Protein AF-A0AAP7WDQ3-F1 (afdb_monomer_lite)

Sequence (63 aa):
MKEVFRVLKPNGSFLLVAETFTIQYHMDKFKTTEELVNLFYETGFTSVKCYEERGCLYLIGNK

Foldseek 3Di:
DLVVVVPADAQGKDKDKDQLCCLLPPDPFPNDPVRVQVVLVVSPFPDWDWDDDPRMIMIMGTD

Secondary structure (DSSP, 8-state):
-HHHHHHSPTT-EEEEEEEHHHHHHH-SS--SHHHHHHHHHHHT-SEEEEEEETTEEEEEEE-

Structure (mmCIF, N/CA/C/O backbone):
data_AF-A0AAP7WDQ3-F1
#
_entry.id   AF-A0AAP7WDQ3-F1
#
loop_
_atom_site.group_PDB
_atom_site.id
_atom_site.type_symbol
_atom_site.label_atom_id
_atom_site.label_alt_id
_atom_site.label_comp_id
_atom_site.label_asym_id
_atom_site.label_entity_id
_atom_site.label_seq_id
_atom_site.pdbx_PDB_ins_code
_atom_site.Cartn_x
_atom_site.Cartn_y
_atom_site.Cartn_z
_atom_site.occupancy
_atom_site.B_iso_or_equiv
_atom_site.auth_seq_id
_atom_site.auth_comp_id
_atom_site.auth_asym_id
_atom_site.auth_atom_id
_atom_site.pdbx_PDB_model_num
ATOM 1 N N . MET A 1 1 ? -8.816 -2.472 -2.739 1.00 92.06 1 MET A N 1
ATOM 2 C CA . MET A 1 1 ? -8.458 -1.936 -1.407 1.00 92.06 1 MET A CA 1
ATOM 3 C C . MET A 1 1 ? -9.671 -1.703 -0.506 1.00 92.06 1 MET A C 1
ATOM 5 O O . MET A 1 1 ? -9.706 -2.278 0.571 1.00 92.06 1 MET A O 1
ATOM 9 N N . LYS A 1 2 ? -10.705 -0.965 -0.947 1.00 95.31 2 LYS A N 1
ATOM 10 C CA . LYS A 1 2 ? -11.935 -0.713 -0.157 1.00 95.31 2 LYS A CA 1
ATOM 11 C C . LYS A 1 2 ? -12.569 -1.963 0.470 1.00 95.31 2 LYS A C 1
ATOM 13 O O . LYS A 1 2 ? -12.933 -1.935 1.637 1.00 95.31 2 LYS A O 1
ATOM 18 N N . GLU A 1 3 ? -12.650 -3.062 -0.277 1.00 97.31 3 GLU A N 1
ATOM 19 C CA . GLU A 1 3 ? -13.232 -4.313 0.228 1.00 97.31 3 GLU A CA 1
ATOM 20 C C . GLU A 1 3 ? -12.393 -4.952 1.344 1.00 97.31 3 GLU A C 1
ATOM 22 O O . GLU A 1 3 ? -12.937 -5.361 2.365 1.00 97.31 3 GLU A O 1
ATOM 27 N N . VAL A 1 4 ? -11.062 -4.943 1.201 1.00 96.38 4 VAL A N 1
ATOM 28 C CA . VAL A 1 4 ? -10.127 -5.400 2.242 1.00 96.38 4 VAL A CA 1
ATOM 29 C C . VAL A 1 4 ? -10.319 -4.577 3.513 1.00 96.38 4 VAL A C 1
ATOM 31 O O . VAL A 1 4 ? -10.498 -5.134 4.593 1.00 96.38 4 VAL A O 1
ATOM 34 N N . PHE A 1 5 ? -10.358 -3.250 3.385 1.00 97.25 5 PHE A N 1
ATOM 35 C CA . PHE A 1 5 ? -10.576 -2.365 4.524 1.00 97.25 5 PHE A CA 1
ATOM 36 C C . PHE A 1 5 ? -11.953 -2.572 5.171 1.00 97.25 5 PHE A C 1
ATOM 38 O O . PHE A 1 5 ? -12.064 -2.539 6.395 1.00 97.25 5 PHE A O 1
ATOM 45 N N . ARG A 1 6 ? -13.004 -2.834 4.379 1.00 97.38 6 ARG A N 1
ATOM 46 C CA . ARG A 1 6 ? -14.365 -3.101 4.872 1.00 97.38 6 ARG A CA 1
ATOM 47 C C . ARG A 1 6 ? -14.412 -4.330 5.781 1.00 97.38 6 ARG A C 1
ATOM 49 O O . ARG A 1 6 ? -15.016 -4.250 6.847 1.00 97.38 6 ARG A O 1
ATOM 56 N N . VAL A 1 7 ? -13.773 -5.431 5.379 1.00 97.38 7 VAL A N 1
ATOM 57 C CA . VAL A 1 7 ? -13.804 -6.704 6.127 1.00 97.38 7 VAL A CA 1
ATOM 58 C C . VAL A 1 7 ? -12.788 -6.771 7.268 1.00 97.38 7 VAL A C 1
ATOM 60 O O . VAL A 1 7 ? -12.941 -7.585 8.179 1.00 97.38 7 VAL A O 1
ATOM 63 N N . LEU A 1 8 ? -11.762 -5.915 7.248 1.00 97.31 8 LEU A N 1
ATOM 64 C CA . LEU A 1 8 ? -10.767 -5.849 8.312 1.00 97.31 8 LEU A CA 1
ATOM 65 C C . LEU A 1 8 ? -11.424 -5.415 9.632 1.00 97.31 8 LEU A C 1
ATOM 67 O O . LEU A 1 8 ? -12.154 -4.417 9.688 1.00 97.31 8 LEU A O 1
ATOM 71 N N . LYS A 1 9 ? -11.169 -6.172 10.704 1.00 96.88 9 LYS A N 1
ATOM 72 C CA . LYS A 1 9 ? -11.648 -5.842 12.055 1.00 96.88 9 LYS A CA 1
ATOM 73 C C . LYS A 1 9 ? -11.027 -4.520 12.540 1.00 96.88 9 LYS A C 1
ATOM 75 O O . LYS A 1 9 ? -9.945 -4.166 12.071 1.00 96.88 9 LYS A O 1
ATOM 80 N N . PRO A 1 10 ? -11.672 -3.798 13.476 1.00 95.00 10 PRO A N 1
ATOM 81 C CA . PRO A 1 10 ? -11.041 -2.662 14.151 1.00 95.00 10 PRO A CA 1
ATOM 82 C C . PRO A 1 10 ? -9.685 -3.057 14.752 1.00 95.00 10 PRO A C 1
ATOM 84 O O . PRO A 1 10 ? -9.571 -4.161 15.292 1.00 95.00 10 PRO A O 1
ATOM 87 N N . ASN A 1 11 ? -8.679 -2.180 14.653 1.00 94.50 11 ASN A N 1
ATOM 88 C CA . ASN A 1 11 ? -7.285 -2.436 15.045 1.00 94.50 11 ASN A CA 1
ATOM 89 C C . ASN A 1 11 ? -6.600 -3.570 14.258 1.00 94.50 11 ASN A C 1
ATOM 91 O O . ASN A 1 11 ? -5.556 -4.075 14.671 1.00 94.50 11 ASN A O 1
ATOM 95 N N . GLY A 1 12 ? -7.195 -4.017 13.150 1.00 96.38 12 GLY A N 1
ATOM 96 C CA . GLY A 1 12 ? -6.594 -4.999 12.260 1.00 96.38 12 GLY A CA 1
ATOM 97 C C . GLY A 1 12 ? -5.545 -4.367 11.349 1.00 96.38 12 GLY A C 1
ATOM 98 O O . GLY A 1 12 ? -5.622 -3.185 11.006 1.00 96.38 12 GLY A O 1
ATOM 99 N N . SER A 1 13 ? -4.597 -5.188 10.902 1.00 97.50 13 SER A N 1
ATOM 100 C CA . SER A 1 13 ? -3.565 -4.786 9.945 1.00 97.50 13 SER A CA 1
ATOM 101 C C . SER A 1 13 ? -3.722 -5.542 8.630 1.00 97.50 13 SER A C 1
ATOM 103 O O . SER A 1 13 ? -4.071 -6.723 8.613 1.00 97.50 13 SER A O 1
ATOM 105 N N . PHE A 1 14 ? -3.431 -4.867 7.524 1.00 97.88 14 PHE A N 1
ATOM 106 C CA . PHE A 1 14 ? -3.321 -5.460 6.199 1.00 97.88 14 PHE A CA 1
ATOM 107 C C . PHE A 1 14 ? -1.875 -5.353 5.710 1.00 97.88 14 PHE A C 1
ATOM 109 O O . PHE A 1 14 ? -1.313 -4.259 5.715 1.00 97.88 14 PHE A O 1
ATOM 116 N N . LEU A 1 15 ? -1.291 -6.479 5.294 1.00 97.38 15 LEU A N 1
ATOM 117 C CA . LEU A 1 15 ? 0.051 -6.558 4.721 1.00 97.38 15 LEU A CA 1
ATOM 118 C C . LEU A 1 15 ? -0.054 -6.881 3.227 1.00 97.38 15 LEU A C 1
ATOM 120 O O . LEU A 1 15 ? -0.608 -7.914 2.852 1.00 97.38 15 LEU A O 1
ATOM 124 N N . LEU A 1 16 ? 0.520 -6.018 2.394 1.00 96.44 16 LEU A N 1
ATOM 125 C CA . LEU A 1 16 ? 0.767 -6.267 0.979 1.00 96.44 16 LEU A CA 1
ATOM 126 C C . LEU A 1 16 ? 2.262 -6.516 0.781 1.00 96.44 16 LEU A C 1
ATOM 128 O O . LEU A 1 16 ? 3.078 -5.713 1.227 1.00 96.44 16 LEU A O 1
ATOM 132 N N . VAL A 1 17 ? 2.601 -7.614 0.106 1.00 95.69 17 VAL A N 1
ATOM 133 C CA . VAL A 1 17 ? 3.972 -7.948 -0.301 1.00 95.69 17 VAL A CA 1
ATOM 134 C C . VAL A 1 17 ? 3.966 -8.266 -1.783 1.00 95.69 17 VAL A C 1
ATOM 136 O O . VAL A 1 17 ? 3.147 -9.070 -2.230 1.00 95.69 17 VAL A O 1
ATOM 139 N N . ALA A 1 18 ? 4.857 -7.636 -2.537 1.00 95.06 18 ALA A N 1
ATOM 140 C CA . ALA A 1 18 ? 4.972 -7.863 -3.969 1.00 95.06 18 ALA A CA 1
ATOM 141 C C . ALA A 1 18 ? 6.355 -7.458 -4.481 1.00 95.06 18 ALA A C 1
ATOM 143 O O . ALA A 1 18 ? 7.002 -6.577 -3.925 1.00 95.06 18 ALA A O 1
ATOM 144 N N . GLU A 1 19 ? 6.800 -8.087 -5.563 1.00 96.25 19 GLU A N 1
ATOM 145 C CA . GLU A 1 19 ? 8.032 -7.694 -6.245 1.00 96.25 19 GLU A CA 1
ATOM 146 C C . GLU A 1 19 ? 7.863 -6.319 -6.900 1.00 96.25 19 GLU A C 1
ATOM 148 O O . GLU A 1 19 ? 6.924 -6.093 -7.671 1.00 96.25 19 GLU A O 1
ATOM 153 N N . THR A 1 20 ? 8.798 -5.408 -6.627 1.00 94.00 20 THR A N 1
ATOM 154 C CA . THR A 1 20 ? 8.775 -4.028 -7.128 1.00 94.00 20 THR A CA 1
ATOM 155 C C . THR A 1 20 ? 8.776 -4.000 -8.658 1.00 94.00 20 THR A C 1
ATOM 157 O O . THR A 1 20 ? 7.990 -3.274 -9.267 1.00 94.00 20 THR A O 1
ATOM 160 N N . PHE A 1 21 ? 9.604 -4.841 -9.291 1.00 93.50 21 PHE A N 1
ATOM 161 C CA . PHE A 1 21 ? 9.678 -4.947 -10.752 1.00 93.50 21 PHE A CA 1
ATOM 162 C C . PHE A 1 21 ? 8.327 -5.335 -11.365 1.00 93.50 21 PHE A C 1
ATOM 164 O O . PHE A 1 21 ? 7.868 -4.714 -12.324 1.00 93.50 21 PHE A O 1
ATOM 171 N N . THR A 1 22 ? 7.661 -6.325 -10.772 1.00 92.50 22 THR A N 1
ATOM 172 C CA . THR A 1 22 ? 6.377 -6.835 -11.254 1.00 92.50 22 THR A CA 1
ATOM 173 C C . THR A 1 22 ? 5.291 -5.760 -11.172 1.00 92.50 22 THR A C 1
ATOM 175 O O . THR A 1 22 ? 4.546 -5.578 -12.135 1.00 92.50 22 THR A O 1
ATOM 178 N N . ILE A 1 23 ? 5.242 -4.988 -10.078 1.00 92.94 23 ILE A N 1
ATOM 179 C CA . ILE A 1 23 ? 4.329 -3.840 -9.942 1.00 92.94 23 ILE A CA 1
ATOM 180 C C . ILE A 1 23 ? 4.598 -2.799 -11.035 1.00 92.94 23 ILE A C 1
ATOM 182 O O . ILE A 1 23 ? 3.681 -2.394 -11.751 1.00 92.94 23 ILE A O 1
ATOM 186 N N . GLN A 1 24 ? 5.853 -2.373 -11.177 1.00 93.12 24 GLN A N 1
ATOM 187 C CA . GLN A 1 24 ? 6.231 -1.287 -12.082 1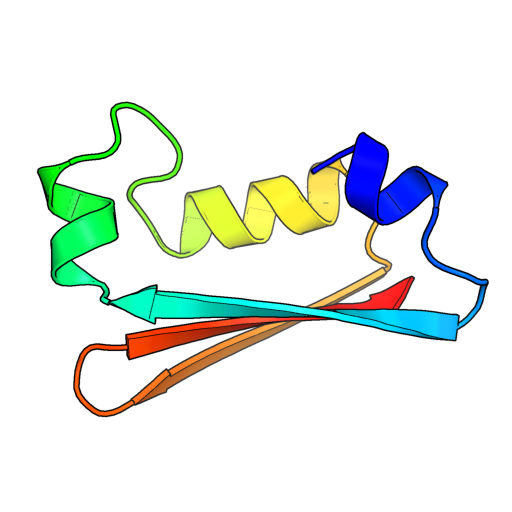.00 93.12 24 GLN A CA 1
ATOM 188 C C . GLN A 1 24 ? 5.974 -1.628 -13.553 1.00 93.12 24 GLN A C 1
ATOM 190 O O . GLN A 1 24 ? 5.542 -0.765 -14.324 1.00 93.12 24 GLN A O 1
ATOM 195 N N . TYR A 1 25 ? 6.243 -2.877 -13.940 1.00 94.00 25 TYR A N 1
ATOM 196 C CA . TYR A 1 25 ? 6.168 -3.315 -15.328 1.00 94.00 25 TYR A CA 1
ATOM 197 C C . TYR A 1 25 ? 4.757 -3.746 -15.750 1.00 94.00 25 TYR A C 1
ATOM 199 O O . TYR A 1 25 ? 4.335 -3.415 -16.856 1.00 94.00 25 TYR A O 1
ATOM 207 N N . HIS A 1 26 ? 4.021 -4.467 -14.893 1.00 94.25 26 HIS A N 1
ATOM 208 C CA . HIS A 1 26 ? 2.758 -5.105 -15.291 1.00 94.25 26 HIS A CA 1
ATOM 209 C C . HIS A 1 26 ? 1.490 -4.352 -14.894 1.00 94.25 26 HIS A C 1
ATOM 211 O O . HIS A 1 26 ? 0.439 -4.611 -15.478 1.00 94.25 26 HIS A O 1
ATOM 217 N N . MET A 1 27 ? 1.533 -3.471 -13.895 1.00 93.56 27 MET A N 1
ATOM 218 C CA . MET A 1 27 ? 0.335 -2.713 -13.526 1.00 93.56 27 MET A CA 1
ATOM 219 C C . MET A 1 27 ? 0.139 -1.528 -14.466 1.00 93.56 27 MET A C 1
ATOM 221 O O . MET A 1 27 ? 1.107 -1.033 -15.012 1.00 93.56 27 MET A O 1
ATOM 225 N N . ASP A 1 28 ? -1.085 -1.028 -14.641 1.00 94.19 28 ASP A N 1
ATOM 226 C CA . ASP A 1 28 ? -1.341 0.220 -15.390 1.00 94.19 28 ASP A CA 1
ATOM 227 C C . ASP A 1 28 ? -1.445 1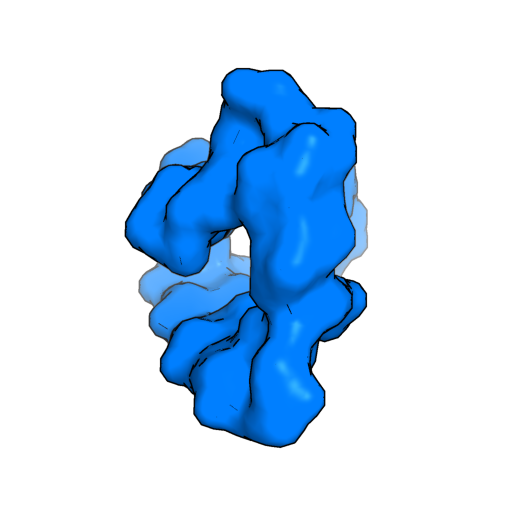.450 -14.476 1.00 94.19 28 ASP A C 1
ATOM 229 O O . ASP A 1 28 ? -1.222 2.580 -14.906 1.00 94.19 28 ASP A O 1
ATOM 233 N N . LYS A 1 29 ? -1.780 1.229 -13.202 1.00 93.88 29 LYS A N 1
ATOM 234 C CA . LYS A 1 29 ? -1.950 2.233 -12.142 1.00 93.88 29 LYS A CA 1
ATOM 235 C C . LYS A 1 29 ? -1.355 1.693 -10.850 1.00 93.88 29 LYS A C 1
ATOM 237 O O . LYS A 1 29 ? -1.304 0.476 -10.690 1.00 93.88 29 LYS A O 1
ATOM 242 N N . PHE A 1 30 ? -1.004 2.575 -9.917 1.00 94.00 30 PHE A N 1
ATOM 243 C CA . PHE A 1 30 ? -0.366 2.186 -8.654 1.00 94.00 30 PHE A CA 1
ATOM 244 C C . PHE A 1 30 ? 0.974 1.471 -8.887 1.00 94.00 30 PHE A C 1
ATOM 246 O O . PHE A 1 30 ? 1.269 0.446 -8.278 1.00 94.00 30 PHE A O 1
ATOM 253 N N . LYS A 1 31 ? 1.755 2.011 -9.826 1.00 95.00 31 LYS A N 1
ATOM 254 C CA . LYS A 1 31 ? 3.071 1.515 -10.237 1.00 95.00 31 LYS A CA 1
ATOM 255 C C . LYS A 1 31 ? 4.163 1.913 -9.258 1.00 95.00 31 LYS A C 1
ATOM 257 O O . LYS A 1 31 ? 5.196 1.250 -9.190 1.00 95.00 31 LYS A O 1
ATOM 262 N N . THR A 1 32 ? 3.975 3.030 -8.563 1.00 94.25 32 THR A N 1
ATOM 263 C CA . THR A 1 32 ? 4.972 3.554 -7.634 1.00 94.25 32 THR A CA 1
ATOM 264 C C . THR A 1 32 ? 4.587 3.260 -6.195 1.00 94.25 32 THR A C 1
ATOM 266 O O . THR A 1 32 ? 3.414 3.140 -5.833 1.00 94.25 32 THR A O 1
ATOM 269 N N . THR A 1 33 ? 5.606 3.193 -5.344 1.00 94.19 33 THR A N 1
ATOM 270 C CA . THR A 1 33 ? 5.430 3.096 -3.898 1.00 94.19 33 THR A CA 1
ATOM 271 C C . THR A 1 33 ? 4.554 4.226 -3.360 1.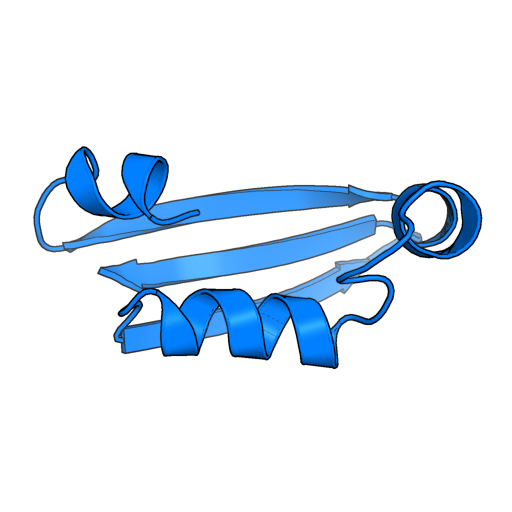00 94.19 33 THR A C 1
ATOM 273 O O . THR A 1 33 ? 3.684 3.980 -2.533 1.00 94.19 33 THR A O 1
ATOM 276 N N . GLU A 1 34 ? 4.732 5.452 -3.858 1.00 95.44 34 GLU A N 1
ATOM 277 C CA . GLU A 1 34 ? 3.936 6.612 -3.449 1.00 95.44 34 GLU A CA 1
ATOM 278 C C . GLU A 1 34 ? 2.453 6.447 -3.803 1.00 95.44 34 GLU A C 1
ATOM 280 O O . GLU A 1 34 ? 1.593 6.637 -2.945 1.00 95.44 34 GLU A O 1
ATOM 285 N N . GLU A 1 35 ? 2.138 6.022 -5.030 1.00 96.50 35 GLU A N 1
ATOM 286 C CA . GLU A 1 35 ? 0.753 5.777 -5.446 1.00 96.50 35 GLU A CA 1
ATOM 287 C C . GLU A 1 35 ? 0.086 4.689 -4.593 1.00 96.50 35 GLU A C 1
ATOM 289 O O . GLU A 1 35 ? -1.088 4.805 -4.239 1.00 96.50 35 GLU A O 1
ATOM 294 N N . LEU A 1 36 ? 0.826 3.635 -4.234 1.00 96.56 36 LEU A N 1
ATOM 295 C CA . LEU A 1 36 ? 0.323 2.566 -3.371 1.00 96.56 36 LEU A CA 1
ATOM 296 C C . LEU A 1 36 ? 0.130 3.029 -1.923 1.00 96.56 36 LEU A C 1
ATOM 298 O O . LEU A 1 36 ? -0.876 2.685 -1.303 1.00 96.56 36 LEU A O 1
ATOM 302 N N . VAL A 1 37 ? 1.049 3.830 -1.381 1.00 97.25 37 VAL A N 1
ATOM 303 C CA . VAL A 1 37 ? 0.901 4.433 -0.048 1.00 97.25 37 VAL A CA 1
ATOM 304 C C . VAL A 1 37 ? -0.319 5.355 -0.013 1.00 97.25 37 VAL A C 1
ATOM 306 O O . VAL A 1 37 ? -1.144 5.247 0.897 1.00 97.25 37 VAL A O 1
ATOM 309 N N . ASN A 1 38 ? -0.491 6.197 -1.034 1.00 97.56 38 ASN A N 1
ATOM 310 C CA . ASN A 1 38 ? -1.653 7.072 -1.163 1.00 97.56 38 ASN A CA 1
ATOM 311 C C . ASN A 1 38 ? -2.949 6.263 -1.270 1.00 97.56 38 ASN A C 1
ATOM 313 O O . ASN A 1 38 ? -3.905 6.568 -0.564 1.00 97.56 38 ASN A O 1
ATOM 317 N N . LEU A 1 39 ? -2.967 5.163 -2.034 1.00 97.31 39 LEU A N 1
ATOM 318 C CA . LEU A 1 39 ? -4.124 4.264 -2.110 1.00 97.31 39 LEU A CA 1
ATOM 319 C C . LEU A 1 39 ? -4.543 3.722 -0.732 1.00 97.31 39 LEU A C 1
ATOM 321 O O . LEU A 1 39 ? -5.741 3.570 -0.471 1.00 97.31 39 LEU A O 1
ATOM 325 N N . PHE A 1 40 ? -3.594 3.410 0.155 1.00 97.94 40 PHE A N 1
ATOM 326 C CA . PHE A 1 40 ? -3.913 2.986 1.521 1.00 97.94 40 PHE A CA 1
ATOM 327 C C . PHE A 1 40 ? -4.543 4.135 2.324 1.00 97.94 40 PHE A C 1
ATOM 329 O O . PHE A 1 40 ? -5.620 3.956 2.898 1.00 97.94 40 PHE A O 1
ATOM 336 N N . TYR A 1 41 ? -3.927 5.317 2.332 1.00 98.06 41 TYR A N 1
ATOM 337 C CA . TYR A 1 41 ? -4.471 6.467 3.063 1.00 98.06 41 TYR A CA 1
ATOM 338 C C . TYR A 1 41 ? -5.848 6.896 2.538 1.00 98.06 41 TYR A C 1
ATOM 340 O O . TYR A 1 41 ? -6.781 7.041 3.324 1.00 98.06 41 TYR A O 1
ATOM 348 N N . GLU A 1 42 ? -6.027 6.984 1.219 1.00 97.88 42 GLU A N 1
ATOM 349 C CA . GLU A 1 42 ? -7.316 7.283 0.577 1.00 97.88 42 GLU A CA 1
ATOM 350 C C . GLU A 1 42 ? -8.391 6.225 0.869 1.00 97.88 42 GLU A C 1
ATOM 352 O O . GLU A 1 42 ? -9.587 6.517 0.838 1.00 97.88 42 GLU A O 1
ATOM 357 N N . THR A 1 43 ? -7.990 4.982 1.160 1.00 97.56 43 THR A N 1
ATOM 358 C CA . THR A 1 43 ? -8.930 3.929 1.566 1.00 97.56 43 THR A CA 1
ATOM 359 C C . THR A 1 43 ? -9.415 4.105 3.012 1.00 97.56 43 THR A C 1
ATOM 361 O O . THR A 1 43 ? -10.520 3.660 3.324 1.00 97.56 43 THR A O 1
ATOM 364 N N . GLY A 1 44 ? -8.629 4.753 3.878 1.00 97.81 44 GLY A N 1
ATOM 365 C CA . GLY A 1 44 ? -8.971 5.007 5.282 1.00 97.81 44 GLY A CA 1
ATOM 366 C C . GLY A 1 44 ? -8.055 4.340 6.311 1.00 97.81 44 GLY A C 1
ATOM 367 O O . GLY A 1 44 ? -8.384 4.347 7.495 1.00 97.81 44 GLY A O 1
ATOM 368 N N . PHE A 1 45 ? -6.923 3.757 5.898 1.00 97.81 45 PHE A N 1
ATOM 369 C CA . PHE A 1 45 ? -5.916 3.273 6.847 1.00 97.81 45 PHE A CA 1
ATOM 370 C C . PHE A 1 45 ? -5.282 4.459 7.592 1.00 97.81 45 PHE A C 1
ATOM 372 O O . PHE A 1 45 ? -4.909 5.458 6.982 1.00 97.81 45 PHE A O 1
ATOM 379 N N . THR A 1 46 ? -5.150 4.347 8.913 1.00 96.56 46 THR A N 1
ATOM 380 C CA . THR A 1 46 ? -4.690 5.437 9.793 1.00 96.56 46 THR A CA 1
ATOM 381 C C . THR A 1 46 ? -3.169 5.529 9.878 1.00 96.56 46 THR A C 1
ATOM 383 O O . THR A 1 46 ? -2.613 6.594 10.136 1.00 96.56 46 THR A O 1
ATOM 386 N N . SER A 1 47 ? -2.479 4.415 9.639 1.00 96.94 47 SER A N 1
ATOM 387 C CA . SER A 1 47 ? -1.021 4.339 9.613 1.00 96.94 47 SER A CA 1
ATOM 388 C C . SER A 1 47 ? -0.578 3.379 8.522 1.00 96.94 47 SER A C 1
ATOM 390 O O . SER A 1 47 ? -1.038 2.235 8.487 1.00 96.94 47 SER A O 1
ATOM 392 N N . VAL A 1 48 ? 0.335 3.839 7.664 1.00 97.69 48 VAL A N 1
ATOM 393 C CA . VAL A 1 48 ? 0.944 3.036 6.603 1.00 97.69 48 VAL A CA 1
ATOM 394 C C . VAL A 1 48 ? 2.453 2.991 6.817 1.00 97.69 48 VAL A C 1
ATOM 396 O O . VAL A 1 48 ? 3.111 4.029 6.850 1.00 97.69 48 VAL A O 1
ATOM 399 N N . LYS A 1 49 ? 3.010 1.787 6.968 1.00 97.75 49 LYS A N 1
ATOM 400 C CA . LYS A 1 49 ? 4.459 1.554 6.966 1.00 97.75 49 LYS A CA 1
ATOM 401 C C . LYS A 1 49 ? 4.862 0.954 5.633 1.00 97.75 49 LYS A C 1
ATOM 403 O O . LYS A 1 49 ? 4.195 0.045 5.147 1.00 97.75 49 LYS A O 1
ATOM 408 N N . CYS A 1 50 ? 5.965 1.441 5.087 1.00 96.81 50 CYS A N 1
ATOM 409 C CA . CYS A 1 50 ? 6.508 0.990 3.820 1.00 96.81 50 CYS A CA 1
ATOM 410 C C . CYS A 1 50 ? 7.979 0.627 3.993 1.00 96.81 50 CYS A C 1
ATOM 412 O O . CYS A 1 50 ? 8.728 1.382 4.612 1.00 96.81 50 CYS A O 1
ATOM 414 N N . TYR A 1 51 ? 8.382 -0.512 3.445 1.00 95.44 51 TYR A N 1
ATOM 415 C CA . TYR A 1 51 ? 9.774 -0.937 3.383 1.00 95.44 51 TYR A CA 1
ATOM 416 C C . TYR A 1 51 ? 10.021 -1.681 2.076 1.00 95.44 51 TYR A C 1
ATOM 418 O O . TYR A 1 51 ? 9.131 -2.339 1.539 1.00 95.44 51 TYR A O 1
ATOM 426 N N . GLU A 1 52 ? 11.236 -1.549 1.561 1.00 93.75 52 GLU A N 1
ATOM 427 C CA . GLU A 1 52 ? 11.690 -2.272 0.384 1.00 93.75 52 GLU A CA 1
ATOM 428 C C . GLU A 1 52 ? 12.911 -3.096 0.769 1.00 93.75 52 GLU A C 1
ATOM 430 O O . GLU A 1 52 ? 13.872 -2.582 1.344 1.00 93.75 52 GLU A O 1
ATOM 435 N N . GLU A 1 53 ? 12.860 -4.391 0.484 1.00 94.44 53 GLU A N 1
ATOM 436 C CA . GLU A 1 53 ? 13.948 -5.306 0.789 1.00 94.44 53 GLU A CA 1
ATOM 437 C C . GLU A 1 53 ? 14.067 -6.356 -0.312 1.00 94.44 53 GLU A C 1
ATOM 439 O O . GLU A 1 53 ? 13.090 -7.012 -0.671 1.00 94.44 53 GLU A O 1
ATOM 444 N N . ARG A 1 54 ? 15.287 -6.522 -0.843 1.00 93.69 54 ARG A N 1
ATOM 445 C CA . ARG A 1 54 ? 15.625 -7.512 -1.884 1.00 93.69 54 ARG A CA 1
ATOM 446 C C . ARG A 1 54 ? 14.708 -7.450 -3.119 1.00 93.69 54 ARG A C 1
ATOM 448 O O . ARG A 1 54 ? 14.379 -8.480 -3.692 1.00 93.69 54 ARG A O 1
ATOM 455 N N . GLY A 1 55 ? 14.313 -6.241 -3.529 1.00 93.56 55 GLY A N 1
ATOM 456 C CA . GLY A 1 55 ? 13.440 -6.021 -4.690 1.00 93.56 55 GLY A CA 1
ATOM 457 C C . GLY A 1 55 ? 11.959 -6.319 -4.437 1.00 93.56 55 GLY A C 1
ATOM 458 O O . GLY A 1 55 ? 11.175 -6.332 -5.383 1.00 93.56 55 GLY A O 1
ATOM 459 N N . CYS A 1 56 ? 11.574 -6.550 -3.181 1.00 95.62 56 CYS A N 1
ATOM 460 C CA . CYS A 1 56 ? 10.187 -6.680 -2.761 1.00 95.62 56 CYS A CA 1
ATOM 461 C C . CYS A 1 56 ? 9.746 -5.438 -1.991 1.00 95.62 56 CYS A C 1
ATOM 463 O O . CYS A 1 56 ? 10.414 -5.003 -1.050 1.00 95.62 56 CYS A O 1
ATOM 465 N N . LEU A 1 57 ? 8.577 -4.924 -2.356 1.00 96.19 57 LEU A N 1
ATOM 466 C CA . LEU A 1 57 ? 7.850 -3.897 -1.639 1.00 96.19 57 LEU A CA 1
ATOM 467 C C . LEU A 1 57 ? 6.956 -4.544 -0.582 1.00 96.19 57 LEU A C 1
ATOM 469 O O . LEU A 1 57 ? 6.213 -5.488 -0.862 1.00 96.19 57 LEU A O 1
ATOM 473 N N . TYR A 1 58 ? 6.979 -3.971 0.613 1.00 97.69 58 TYR A N 1
ATOM 474 C CA . TYR A 1 58 ? 6.115 -4.352 1.712 1.00 97.69 58 TYR A CA 1
ATOM 475 C C . TYR A 1 58 ? 5.370 -3.126 2.235 1.00 97.69 58 TYR A C 1
ATOM 477 O O . TYR A 1 58 ? 5.975 -2.111 2.589 1.00 97.69 58 TYR A O 1
ATOM 485 N N . LEU A 1 59 ? 4.047 -3.240 2.320 1.00 97.38 59 LEU A N 1
ATOM 486 C CA . LEU A 1 59 ? 3.155 -2.189 2.797 1.00 97.38 59 LEU A CA 1
ATOM 487 C C . LEU A 1 59 ? 2.251 -2.727 3.899 1.00 97.38 59 LEU A C 1
ATOM 489 O O . LEU A 1 59 ? 1.497 -3.674 3.683 1.00 97.38 59 LEU A O 1
ATOM 493 N N . ILE A 1 60 ? 2.308 -2.104 5.075 1.00 98.06 60 ILE A N 1
ATOM 494 C CA . ILE A 1 60 ? 1.462 -2.440 6.222 1.00 98.06 60 ILE A CA 1
ATOM 495 C C . ILE A 1 60 ? 0.520 -1.276 6.493 1.00 98.06 60 ILE A C 1
ATOM 497 O O . ILE A 1 60 ? 0.974 -0.211 6.903 1.00 98.06 60 ILE A O 1
ATOM 501 N N . GLY A 1 61 ? -0.780 -1.500 6.322 1.00 97.94 61 GLY A N 1
ATOM 502 C CA . GLY A 1 61 ? -1.839 -0.565 6.691 1.00 97.94 61 GLY A CA 1
ATOM 503 C C . GLY A 1 61 ? -2.537 -0.989 7.976 1.00 97.94 61 GLY A C 1
ATOM 504 O O . GLY A 1 61 ? -2.941 -2.143 8.093 1.00 97.94 61 GLY A O 1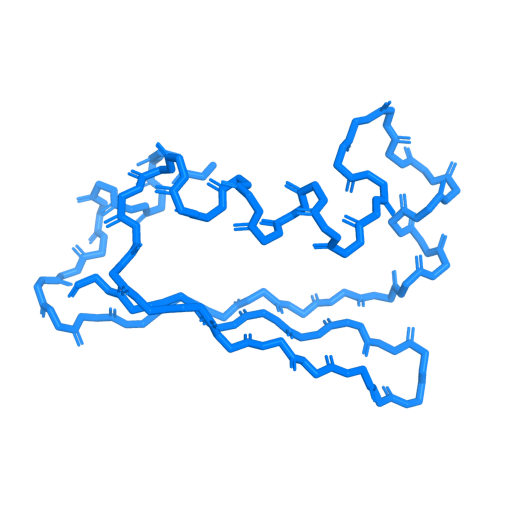
ATOM 505 N N . ASN A 1 62 ? -2.731 -0.064 8.913 1.00 97.75 62 ASN A N 1
ATOM 506 C CA . ASN A 1 62 ? -3.510 -0.289 10.134 1.00 97.75 62 ASN A CA 1
ATOM 507 C C . ASN A 1 62 ? -4.862 0.423 10.049 1.00 97.75 62 ASN A C 1
ATOM 509 O O . ASN A 1 62 ? -4.920 1.570 9.598 1.00 97.75 62 ASN A O 1
ATOM 513 N N . LYS A 1 63 ? -5.933 -0.276 10.435 1.00 95.69 63 LYS A N 1
ATOM 514 C CA . LYS A 1 63 ? -7.291 0.269 10.507 1.00 95.69 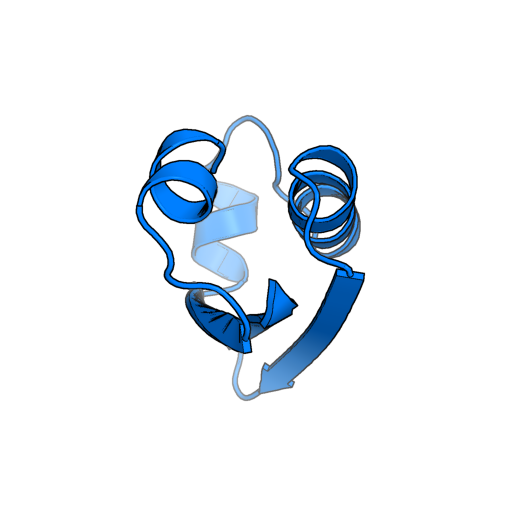63 LYS A CA 1
ATOM 515 C C . LYS A 1 63 ? -7.587 0.809 11.895 1.00 95.69 63 LYS A C 1
ATOM 517 O O . LYS A 1 63 ? -7.613 -0.011 12.841 1.00 95.69 63 LYS A O 1
#

InterPro domains:
  IPR029063 S-adenosyl-L-methionine-dependent methyltransferase superfamily [G3DSA:3.40.50.150] (1-59)
  IPR029063 S-adenosyl-L-methionine-dependent methyltransferase superfamily [SSF53335] (1-55)

Organism: Bacillus mycoides (NCBI:txid1405)

pLDDT: mean 95.93, std 1.69, range [92.06, 98.06]

Radius of gyra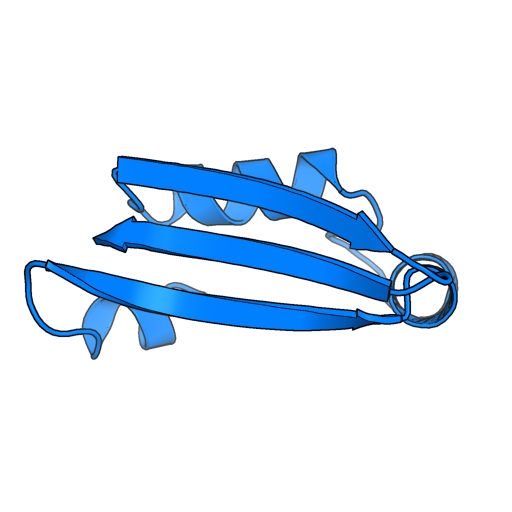tion: 11.59 Å; chains: 1; bounding box: 30×15×30 Å